Protein AF-A0A7J3FMW0-F1 (afdb_monomer)

Nearest PDB structures (foldseek):
  8oup-assembly1_A  TM=3.928E-01  e=2.316E+00  Spisula solidissima
  2lya-assembly1_A  TM=3.320E-01  e=6.253E+00  Human immunodeficiency virus type 1 (NEW YORK-5 ISOLATE)

Foldseek 3Di:
DPDDLPCLVPDPLLVLLCPPPDPVVSVVLSVLVSVLCVVVVDRLVRLQVLLVVLVVVVDPCRPNQVSLLVVLLCCCPVVVDALVRSVVSSVSSQSSCVSSVRHDPHDSVVSQVSSCVVVVHRRPDDPPPD

pLDDT: mean 87.52, std 14.54, range [36.03, 97.75]

Solvent-accessible surface area (backbone atoms only — not comparable to full-atom values): 7723 Å² total; per-residue (Å²): 129,81,81,66,89,74,66,63,69,78,38,68,61,44,50,62,48,46,61,94,54,54,70,70,57,40,55,52,50,49,54,46,50,51,52,49,28,68,71,69,75,40,54,72,64,54,55,49,52,49,44,52,52,38,61,74,65,63,44,95,71,50,57,68,52,57,49,52,33,51,48,52,31,42,37,43,70,76,68,62,38,54,62,78,73,42,47,60,48,53,51,51,54,46,46,43,35,38,65,67,75,49,69,64,96,71,52,70,74,57,32,51,53,50,27,22,63,77,66,77,44,85,69,88,66,77,85,74,81,125

Mean predicted aligned error: 5.68 Å

Radius of gyration: 14.95 Å; Cα contacts (8 Å, |Δi|>4): 117; chains: 1; bounding box: 43×37×32 Å

Sequence (130 aa):
MPETYENIESYGEIAKFLQGQSEDIRSRNLSIIAEYIKFTKLNPKELIEEAVLDKQRQSPEYLPEQRLYSFFAHLLAEKKMDVESAIPYFNTVRIFYSKNGCPLKVSLPRALRYAEYMLGVKVKGLLVRG

Structure (mmCIF, N/CA/C/O backbone):
data_AF-A0A7J3FMW0-F1
#
_entry.id   AF-A0A7J3FMW0-F1
#
loop_
_atom_site.group_PDB
_atom_site.id
_atom_site.type_symbol
_atom_site.label_atom_id
_atom_site.label_alt_id
_atom_site.label_comp_id
_atom_site.label_asym_id
_atom_site.label_entity_id
_atom_site.label_seq_id
_atom_site.pdbx_PDB_ins_code
_atom_site.Cartn_x
_atom_site.Cartn_y
_atom_site.Cartn_z
_atom_site.occupancy
_atom_site.B_iso_or_equiv
_atom_site.auth_seq_id
_atom_site.auth_comp_id
_atom_site.auth_asym_id
_atom_site.auth_atom_id
_atom_site.pdbx_PDB_model_num
ATOM 1 N N . MET A 1 1 ? -21.159 9.462 -14.611 1.00 37.69 1 MET A N 1
ATOM 2 C CA . MET A 1 1 ? -19.727 9.832 -14.548 1.00 37.69 1 MET A CA 1
ATOM 3 C C . MET A 1 1 ? -19.214 9.319 -13.216 1.00 37.69 1 MET A C 1
ATOM 5 O O . MET A 1 1 ? -19.934 9.539 -12.251 1.00 37.69 1 MET A O 1
ATOM 9 N N . PRO A 1 2 ? -18.119 8.541 -13.155 1.00 39.97 2 PRO A N 1
ATOM 10 C CA . PRO A 1 2 ? -17.709 7.922 -11.901 1.00 39.97 2 PRO A CA 1
ATOM 11 C C . PRO A 1 2 ? -17.277 9.031 -10.946 1.00 39.97 2 PRO A C 1
ATOM 13 O O . PRO A 1 2 ? -16.50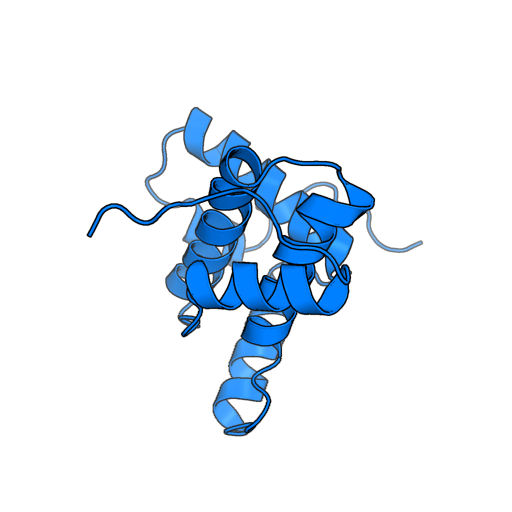4 9.905 -11.341 1.00 39.97 2 PRO A O 1
ATOM 16 N N . GLU A 1 3 ? -17.858 9.021 -9.750 1.00 44.34 3 GLU A N 1
ATOM 17 C CA . GLU A 1 3 ? -17.593 9.972 -8.676 1.00 44.34 3 GLU A CA 1
ATOM 18 C C . GLU A 1 3 ? -16.083 10.147 -8.533 1.00 44.34 3 GLU A C 1
ATOM 20 O O . GLU A 1 3 ? -15.323 9.185 -8.389 1.00 44.34 3 GLU A O 1
ATOM 25 N N . THR A 1 4 ? -15.640 11.383 -8.725 1.00 47.44 4 THR A N 1
ATOM 26 C CA . THR A 1 4 ? -14.237 11.751 -8.695 1.00 47.44 4 THR A CA 1
ATOM 27 C C . THR A 1 4 ? -13.653 11.359 -7.342 1.00 47.44 4 THR A C 1
ATOM 29 O O . THR A 1 4 ? -14.299 11.469 -6.306 1.00 47.44 4 THR A O 1
ATOM 32 N N . TYR A 1 5 ? -12.396 10.916 -7.346 1.00 56.53 5 TYR A N 1
ATOM 33 C CA . TYR A 1 5 ? -11.554 10.605 -6.180 1.00 56.53 5 TYR A CA 1
ATOM 34 C C . TYR A 1 5 ? -11.320 11.803 -5.228 1.00 56.53 5 TYR A C 1
ATOM 36 O O . TYR A 1 5 ? -10.361 11.831 -4.456 1.00 56.53 5 TYR A O 1
ATOM 44 N N . GLU A 1 6 ? -12.157 12.826 -5.331 1.00 59.50 6 GLU A N 1
ATOM 45 C CA . GLU A 1 6 ? -12.168 14.043 -4.556 1.00 59.50 6 GLU A CA 1
ATOM 46 C C . GLU A 1 6 ? -12.918 13.731 -3.261 1.00 59.50 6 GLU A C 1
ATOM 48 O O . GLU A 1 6 ? -14.107 13.440 -3.268 1.00 59.50 6 GLU A O 1
ATOM 53 N N . ASN A 1 7 ? -12.196 13.772 -2.142 1.00 75.81 7 ASN A N 1
ATOM 54 C CA . ASN A 1 7 ? -12.700 13.551 -0.784 1.00 75.81 7 ASN A CA 1
ATOM 55 C C . ASN A 1 7 ? -12.728 12.095 -0.269 1.00 75.81 7 ASN A C 1
ATOM 57 O O . ASN A 1 7 ? -13.693 11.640 0.352 1.00 75.81 7 ASN A O 1
ATOM 61 N N . ILE A 1 8 ? -11.599 11.388 -0.411 1.00 87.88 8 ILE A N 1
ATOM 62 C CA . ILE A 1 8 ? -11.360 10.111 0.292 1.00 87.88 8 ILE A CA 1
ATOM 63 C C . ILE A 1 8 ? -11.419 10.245 1.828 1.00 87.88 8 ILE A C 1
ATOM 65 O O . ILE A 1 8 ? -11.590 9.252 2.525 1.00 87.88 8 ILE A O 1
ATOM 69 N N . GLU A 1 9 ? -11.312 11.457 2.376 1.00 87.19 9 GLU A N 1
ATOM 70 C CA . GLU A 1 9 ? -11.386 11.718 3.820 1.00 87.19 9 GLU A CA 1
ATOM 71 C C . GLU A 1 9 ? -12.770 11.453 4.421 1.00 87.19 9 GLU A C 1
ATOM 73 O O . GLU A 1 9 ? -12.876 11.213 5.622 1.00 87.19 9 GLU A O 1
ATOM 78 N N . SER A 1 10 ? -13.816 11.442 3.591 1.00 89.56 10 SER A N 1
ATOM 79 C CA . SER A 1 10 ? -15.183 11.107 4.009 1.00 89.56 10 SER A CA 1
ATOM 80 C C . SER A 1 10 ? -15.364 9.637 4.417 1.00 89.56 10 SER A C 1
ATOM 82 O O . SER A 1 10 ? -16.330 9.303 5.105 1.00 89.56 10 SER A O 1
ATOM 84 N N . TYR A 1 11 ? -14.435 8.756 4.034 1.00 93.69 11 TYR A N 1
ATOM 85 C CA . TYR A 1 11 ? -14.508 7.330 4.335 1.00 93.69 11 TYR A CA 1
ATOM 86 C C . TYR A 1 11 ? -14.082 7.043 5.780 1.00 93.69 11 TYR A C 1
ATOM 88 O O . TYR A 1 11 ? -13.018 7.473 6.241 1.00 93.69 11 TYR A O 1
ATOM 96 N N . GLY A 1 12 ? -14.878 6.240 6.491 1.00 93.56 12 GLY A N 1
ATOM 97 C CA . GLY A 1 12 ? -14.602 5.861 7.881 1.00 93.56 12 GLY A CA 1
ATOM 98 C C . GLY A 1 12 ? -13.269 5.120 8.046 1.00 93.56 12 GLY A C 1
ATOM 99 O O . GLY A 1 12 ? -12.576 5.292 9.050 1.00 93.56 12 GLY A O 1
ATOM 100 N N . GLU A 1 13 ? -12.862 4.360 7.031 1.00 95.44 13 GLU A N 1
ATOM 101 C CA . GLU A 1 13 ? -11.592 3.634 6.966 1.00 95.44 13 GLU A CA 1
ATOM 102 C C . GLU A 1 13 ? -10.390 4.588 6.967 1.00 95.44 13 GLU A C 1
ATOM 104 O O . GLU A 1 13 ? -9.347 4.280 7.556 1.00 95.44 13 GLU A O 1
ATOM 109 N N . ILE A 1 14 ? -10.539 5.757 6.333 1.00 95.56 14 ILE A N 1
ATOM 110 C CA . ILE A 1 14 ? -9.526 6.816 6.292 1.00 95.56 14 ILE A CA 1
ATOM 111 C C . ILE A 1 14 ? -9.506 7.573 7.616 1.00 95.56 14 ILE A C 1
ATOM 113 O O . ILE A 1 14 ? -8.435 7.731 8.202 1.00 95.56 14 ILE A O 1
ATOM 117 N N . ALA A 1 15 ? -10.671 7.949 8.149 1.00 93.69 15 ALA A N 1
ATOM 118 C CA . ALA A 1 15 ? -10.764 8.589 9.461 1.00 93.69 15 ALA A CA 1
ATOM 119 C C . ALA A 1 15 ? -10.107 7.733 10.563 1.00 93.69 15 ALA A C 1
ATOM 121 O O . ALA A 1 15 ? -9.306 8.234 11.356 1.00 93.69 15 ALA A O 1
ATOM 122 N N . LYS A 1 16 ? -10.371 6.419 10.564 1.00 94.81 16 LYS A N 1
ATOM 123 C CA . LYS A 1 16 ? -9.755 5.454 11.487 1.00 94.81 16 LYS A CA 1
ATOM 124 C C . LYS A 1 16 ? -8.245 5.340 11.289 1.00 94.81 16 LYS A C 1
ATOM 126 O O . LYS A 1 16 ? -7.488 5.285 12.257 1.00 94.81 16 LYS A O 1
ATOM 131 N N . PHE A 1 17 ? -7.795 5.283 10.039 1.00 96.19 17 PHE A N 1
ATOM 132 C CA . PHE A 1 17 ? -6.378 5.174 9.707 1.00 96.19 17 PHE A CA 1
ATOM 133 C C . PHE A 1 17 ? -5.572 6.402 10.163 1.00 96.19 17 PHE A C 1
ATOM 135 O O . PHE A 1 17 ? -4.476 6.245 10.706 1.00 96.19 17 PHE A O 1
ATOM 142 N N . LEU A 1 18 ? -6.128 7.603 9.996 1.00 94.56 18 LEU A N 1
ATOM 143 C CA . LEU A 1 18 ? -5.479 8.879 10.311 1.00 94.56 18 LEU A CA 1
ATOM 144 C C . LEU A 1 18 ? -5.579 9.293 11.786 1.00 94.56 18 LEU A C 1
ATOM 146 O O . LEU A 1 18 ? -4.980 10.294 12.188 1.00 94.56 18 LEU A O 1
ATOM 150 N N . GLN A 1 19 ? -6.325 8.548 12.602 1.00 94.12 19 GLN A N 1
ATOM 151 C CA . GLN A 1 19 ? -6.558 8.885 14.002 1.00 94.12 19 GLN A CA 1
ATOM 152 C C . GLN A 1 19 ? -5.238 9.036 14.781 1.00 94.12 19 GLN A C 1
ATOM 154 O O . GLN A 1 19 ? -4.396 8.136 14.794 1.00 94.12 19 GLN A O 1
ATOM 159 N N . GLY A 1 20 ? -5.079 10.180 15.457 1.00 91.44 20 GLY A N 1
ATOM 160 C CA . GLY A 1 20 ? -3.915 10.484 16.299 1.00 91.44 20 GLY A CA 1
ATOM 161 C C . GLY A 1 20 ? -2.641 10.877 15.542 1.00 91.44 20 GLY A C 1
ATOM 162 O O . GLY A 1 20 ? -1.589 10.990 16.164 1.00 91.44 20 GLY A O 1
ATOM 163 N N . GLN A 1 21 ? -2.706 11.071 14.222 1.00 92.88 21 GLN A N 1
ATOM 164 C CA . GLN A 1 21 ? -1.575 11.543 13.417 1.00 92.88 21 GLN A CA 1
ATOM 165 C C . GLN A 1 21 ? -1.544 13.078 13.346 1.00 92.88 21 GLN A C 1
ATOM 167 O O . GLN A 1 21 ? -2.598 13.718 13.336 1.00 92.88 21 GLN A O 1
ATOM 172 N N . SER A 1 22 ? -0.345 13.665 13.255 1.00 94.75 22 SER A N 1
ATOM 173 C CA . SER A 1 22 ? -0.183 15.104 13.001 1.00 94.75 22 SER A CA 1
ATOM 174 C C . SER A 1 22 ? -0.643 15.480 11.591 1.00 94.75 22 SER A C 1
ATOM 176 O O . SER A 1 22 ? -0.698 14.631 10.702 1.00 94.75 22 SER A O 1
ATOM 178 N N . GLU A 1 23 ? -0.943 16.758 11.371 1.00 92.12 23 GLU A N 1
ATOM 179 C CA . GLU A 1 23 ? -1.433 17.270 10.085 1.00 92.12 23 GLU A CA 1
ATOM 180 C C . GLU A 1 23 ? -0.485 16.955 8.914 1.00 92.12 23 GLU A C 1
ATOM 182 O O . GLU A 1 23 ? -0.923 16.415 7.898 1.00 92.12 23 GLU A O 1
ATOM 187 N N . ASP A 1 24 ? 0.824 17.149 9.100 1.00 92.94 24 ASP A N 1
ATOM 188 C CA . ASP A 1 24 ? 1.840 16.814 8.092 1.00 92.94 24 ASP A CA 1
ATOM 189 C C . ASP A 1 24 ? 1.820 15.328 7.708 1.00 92.94 24 ASP A C 1
ATOM 191 O O . ASP A 1 24 ? 1.915 14.958 6.532 1.00 92.94 24 ASP A O 1
ATOM 195 N N . ILE A 1 25 ? 1.691 14.450 8.708 1.00 93.06 25 ILE A N 1
ATOM 196 C CA . ILE A 1 25 ? 1.634 13.002 8.495 1.00 93.06 25 ILE A C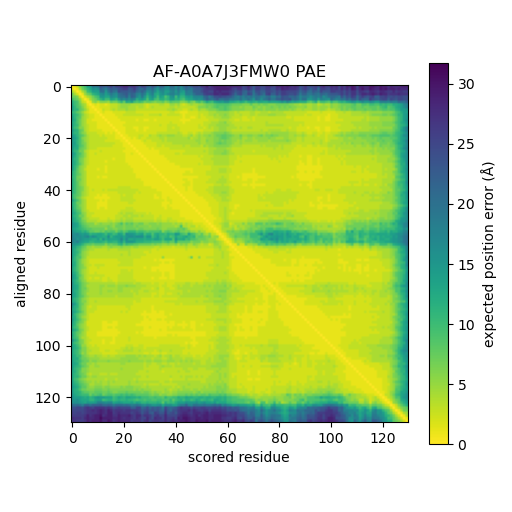A 1
ATOM 197 C C . ILE A 1 25 ? 0.329 12.637 7.787 1.00 93.06 25 ILE A C 1
ATOM 199 O O . ILE A 1 25 ? 0.353 11.818 6.867 1.00 93.06 25 ILE A O 1
ATOM 203 N N . ARG A 1 26 ? -0.791 13.260 8.172 1.00 93.69 26 ARG A N 1
ATOM 204 C CA . ARG A 1 26 ? -2.098 13.043 7.543 1.00 93.69 26 ARG A CA 1
ATOM 205 C C . ARG A 1 26 ? -2.070 13.406 6.068 1.00 93.69 26 ARG A C 1
ATOM 207 O O . ARG A 1 26 ? -2.434 12.569 5.251 1.00 93.69 26 ARG A O 1
ATOM 214 N N . SER A 1 27 ? -1.587 14.601 5.733 1.00 92.06 27 SER A N 1
ATOM 215 C CA . SER A 1 27 ? -1.492 15.079 4.350 1.00 92.06 27 SER A CA 1
ATOM 216 C C . SER A 1 27 ? -0.655 14.132 3.482 1.00 92.06 27 SER A C 1
ATOM 218 O O . SER A 1 27 ? -1.101 13.669 2.427 1.00 92.06 27 SER A O 1
ATOM 220 N N . ARG A 1 28 ? 0.523 13.722 3.976 1.00 94.31 28 ARG A N 1
ATOM 221 C CA . ARG A 1 28 ? 1.374 12.739 3.290 1.00 94.31 28 ARG A CA 1
ATOM 222 C C . ARG A 1 28 ? 0.668 11.397 3.095 1.00 94.31 28 ARG A C 1
ATOM 224 O O . ARG A 1 28 ? 0.692 10.840 1.998 1.00 94.31 28 ARG A O 1
ATOM 231 N N . ASN A 1 29 ? 0.055 10.868 4.150 1.00 94.81 29 ASN A N 1
ATOM 232 C CA . ASN A 1 29 ? -0.613 9.573 4.108 1.00 94.81 29 ASN A CA 1
ATOM 233 C C . ASN A 1 29 ? -1.836 9.586 3.186 1.00 94.81 29 ASN A C 1
ATOM 235 O O . ASN A 1 29 ? -2.044 8.623 2.453 1.00 94.81 29 ASN A O 1
ATOM 239 N N . LEU A 1 30 ? -2.602 10.677 3.165 1.00 94.31 30 LEU A N 1
ATOM 240 C CA . LEU A 1 30 ? -3.721 10.863 2.245 1.00 94.31 30 LEU A CA 1
ATOM 241 C C . LEU A 1 30 ? -3.269 10.851 0.790 1.00 94.31 30 LEU A C 1
ATOM 243 O O . LEU A 1 30 ? -3.857 10.132 -0.011 1.00 94.31 30 LEU A O 1
ATOM 247 N N . SER A 1 31 ? -2.196 11.573 0.463 1.00 94.25 31 SER A N 1
ATOM 248 C CA . SER A 1 31 ? -1.630 11.575 -0.890 1.00 94.25 31 SER A CA 1
ATOM 249 C C . SER A 1 31 ? -1.237 10.164 -1.349 1.00 94.25 31 SER A C 1
ATOM 251 O O . SER A 1 31 ? -1.608 9.729 -2.440 1.00 94.25 31 SER A O 1
ATOM 253 N N . ILE A 1 32 ? -0.577 9.394 -0.476 1.00 96.00 32 ILE A N 1
ATOM 254 C CA . ILE A 1 32 ? -0.193 8.006 -0.768 1.00 96.00 32 ILE A CA 1
ATOM 255 C C . ILE A 1 32 ? -1.422 7.112 -0.980 1.00 96.00 32 ILE A C 1
ATOM 257 O O . ILE A 1 32 ? -1.453 6.326 -1.928 1.00 96.00 32 ILE A O 1
ATOM 261 N N . ILE A 1 33 ? -2.430 7.204 -0.108 1.00 96.25 33 ILE A N 1
ATOM 262 C CA . ILE A 1 33 ? -3.637 6.377 -0.227 1.00 96.25 33 ILE A CA 1
ATOM 263 C C . ILE A 1 33 ? -4.446 6.763 -1.466 1.00 96.25 33 ILE A C 1
ATOM 265 O O . ILE A 1 33 ? -4.934 5.877 -2.162 1.00 96.25 33 ILE A O 1
ATOM 269 N N . ALA A 1 34 ? -4.524 8.050 -1.802 1.00 94.25 34 ALA A N 1
ATOM 270 C CA . ALA A 1 34 ? -5.135 8.506 -3.044 1.00 94.25 34 ALA A CA 1
ATOM 271 C C . ALA A 1 34 ? -4.430 7.904 -4.268 1.00 94.25 34 ALA A C 1
ATOM 273 O O . ALA A 1 34 ? -5.092 7.459 -5.204 1.00 94.25 34 ALA A O 1
ATOM 274 N N . GLU A 1 35 ? -3.097 7.836 -4.261 1.00 95.12 35 GLU A N 1
ATOM 275 C CA . GLU A 1 35 ? -2.342 7.206 -5.344 1.00 95.12 35 GLU A CA 1
ATOM 276 C C . GLU A 1 35 ? -2.597 5.697 -5.427 1.00 95.12 35 GLU A C 1
ATOM 278 O O . GLU A 1 35 ? -2.784 5.154 -6.516 1.00 95.12 35 GLU A O 1
ATOM 283 N N . TYR A 1 36 ? -2.687 5.022 -4.280 1.00 96.69 36 TYR A N 1
ATOM 284 C CA . TYR A 1 36 ? -3.041 3.607 -4.240 1.00 96.69 36 TYR A CA 1
ATOM 285 C C . TYR A 1 36 ? -4.449 3.363 -4.795 1.00 96.69 36 TYR A C 1
ATOM 287 O O . TYR A 1 36 ? -4.619 2.509 -5.654 1.00 96.69 36 TYR A O 1
ATOM 295 N N . ILE A 1 37 ? -5.438 4.165 -4.402 1.00 94.62 37 ILE A N 1
ATOM 296 C CA . ILE A 1 37 ? -6.813 4.101 -4.920 1.00 94.62 37 ILE A CA 1
ATOM 297 C C . ILE A 1 37 ? -6.852 4.332 -6.437 1.00 94.62 37 ILE A C 1
ATOM 299 O O . ILE A 1 37 ? -7.542 3.620 -7.165 1.00 94.62 37 ILE A O 1
ATOM 303 N N . LYS A 1 38 ? -6.073 5.293 -6.952 1.00 93.25 38 LYS A N 1
ATOM 304 C CA . LYS A 1 38 ? -5.953 5.513 -8.402 1.00 93.25 38 LYS A CA 1
ATOM 305 C C . LYS A 1 38 ? -5.376 4.297 -9.119 1.00 93.25 38 LYS A C 1
ATOM 307 O O . LYS A 1 38 ? -5.778 4.043 -10.257 1.00 93.25 38 LYS A O 1
ATOM 312 N N . PHE A 1 39 ? -4.444 3.584 -8.490 1.00 95.56 39 PHE A N 1
ATOM 313 C CA . PHE A 1 39 ? -3.868 2.352 -9.019 1.00 95.56 39 PHE A CA 1
ATOM 314 C C . PHE A 1 39 ? -4.871 1.191 -8.980 1.00 95.56 39 PHE A C 1
ATOM 316 O O . PHE A 1 39 ? -5.040 0.503 -9.982 1.00 95.56 39 PHE A O 1
ATOM 323 N N . THR A 1 40 ? -5.567 0.993 -7.858 1.00 94.50 40 THR A N 1
ATOM 324 C CA . THR A 1 40 ? -6.490 -0.136 -7.663 1.00 94.50 40 THR A CA 1
ATOM 325 C C . THR A 1 40 ? -7.839 0.048 -8.349 1.00 94.50 40 THR A C 1
ATOM 327 O O . THR A 1 40 ? -8.496 -0.944 -8.641 1.00 94.50 40 THR A O 1
ATOM 330 N N . LYS A 1 41 ? -8.256 1.300 -8.587 1.00 94.06 41 LYS A N 1
ATOM 331 C CA . LYS A 1 41 ? -9.626 1.680 -8.974 1.00 94.06 41 LYS A CA 1
ATOM 332 C C . LYS A 1 41 ? -10.689 1.281 -7.943 1.00 94.06 41 LYS A C 1
ATOM 334 O O . LYS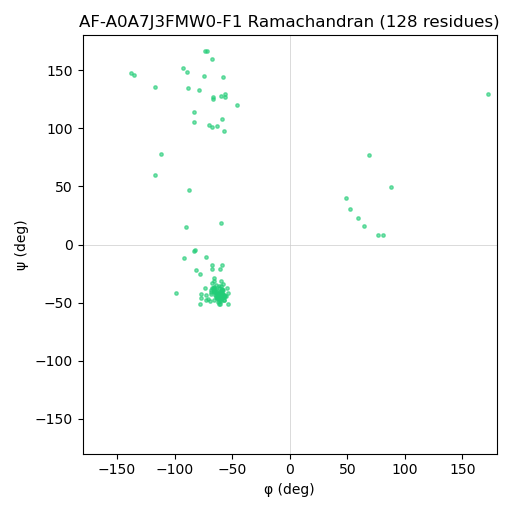 A 1 41 ? -11.856 1.173 -8.295 1.00 94.06 41 LYS A O 1
ATOM 339 N N . LEU A 1 42 ? -10.279 1.093 -6.688 1.00 93.25 42 LEU A N 1
ATOM 340 C CA . LEU A 1 42 ? -11.145 0.741 -5.563 1.00 93.25 42 LEU A CA 1
ATOM 341 C C . LEU A 1 42 ? -11.111 1.852 -4.523 1.00 93.25 42 LEU A C 1
ATOM 343 O O . LEU A 1 42 ? -10.030 2.329 -4.169 1.00 93.25 42 LEU A O 1
ATOM 347 N N . ASN A 1 43 ? -12.272 2.235 -4.004 1.00 94.00 43 ASN A N 1
ATOM 348 C CA . ASN A 1 43 ? -12.370 3.189 -2.905 1.00 94.00 43 ASN A CA 1
ATOM 349 C C . ASN A 1 43 ? -11.892 2.564 -1.565 1.00 94.00 43 ASN A C 1
ATOM 351 O O . ASN A 1 43 ? -11.714 1.345 -1.474 1.00 94.00 43 ASN A O 1
ATOM 355 N N . PRO A 1 44 ? -11.657 3.363 -0.501 1.00 94.94 44 PRO A N 1
ATOM 356 C CA . PRO A 1 44 ? -11.156 2.851 0.779 1.00 94.94 44 PRO A CA 1
ATOM 357 C C . PRO A 1 44 ? -11.992 1.721 1.382 1.00 94.94 44 PRO A C 1
ATOM 359 O O . PRO A 1 44 ? -11.427 0.787 1.947 1.00 94.94 44 PRO A O 1
ATOM 362 N N . LYS A 1 45 ? -13.319 1.795 1.251 1.00 94.81 45 LYS A N 1
ATOM 363 C CA . LYS A 1 45 ? -14.237 0.782 1.767 1.00 94.81 45 LYS A CA 1
ATOM 364 C C . LYS A 1 45 ? -14.110 -0.520 0.978 1.00 94.81 45 LYS A C 1
ATOM 366 O O . LYS A 1 45 ? -13.904 -1.566 1.582 1.00 94.81 45 LYS A O 1
ATOM 371 N N . GLU A 1 46 ? -14.132 -0.449 -0.351 1.00 94.94 46 GLU A N 1
ATOM 372 C CA . GLU A 1 46 ? -13.979 -1.609 -1.241 1.00 94.94 46 GLU A CA 1
ATOM 373 C C . GLU A 1 46 ? -12.647 -2.338 -1.014 1.00 94.94 46 GLU A C 1
ATOM 375 O O . GLU A 1 46 ? -12.612 -3.567 -0.984 1.00 94.94 46 GLU A O 1
ATOM 380 N N . LEU A 1 47 ? -11.556 -1.594 -0.778 1.00 95.50 47 LEU A N 1
ATOM 381 C CA . LEU A 1 47 ? -10.253 -2.177 -0.434 1.00 95.50 47 LEU A CA 1
ATOM 382 C C . LEU A 1 47 ? -10.328 -3.051 0.826 1.00 95.50 47 LEU A C 1
ATOM 384 O O . LEU A 1 47 ? -9.724 -4.125 0.878 1.00 95.50 47 LEU A O 1
ATOM 388 N N . ILE A 1 48 ? -11.047 -2.592 1.853 1.00 95.81 48 ILE A N 1
ATOM 389 C CA . ILE A 1 48 ? -11.197 -3.333 3.108 1.00 95.81 48 ILE A CA 1
ATOM 390 C C . ILE A 1 48 ? -12.199 -4.478 2.959 1.00 95.81 48 ILE A C 1
ATOM 392 O O . ILE A 1 48 ? -11.916 -5.576 3.434 1.00 95.81 48 ILE A O 1
ATOM 396 N N . GLU A 1 49 ? -13.328 -4.264 2.286 1.00 94.12 49 GLU A N 1
ATOM 397 C CA . GLU A 1 49 ? -14.321 -5.312 2.025 1.00 94.12 49 GLU A CA 1
ATOM 398 C C . GLU A 1 49 ? -13.704 -6.493 1.275 1.00 94.12 49 GLU A C 1
ATOM 400 O O . GLU A 1 49 ? -13.877 -7.640 1.688 1.00 94.12 49 GLU A O 1
ATOM 405 N N . GLU A 1 50 ? -12.904 -6.228 0.242 1.00 92.88 50 GLU A N 1
ATOM 406 C CA . GLU A 1 50 ? -12.175 -7.274 -0.468 1.00 92.88 50 GLU A CA 1
ATOM 407 C C . GLU A 1 50 ? -11.219 -8.024 0.462 1.00 92.88 50 GLU A C 1
ATOM 409 O O . GLU A 1 50 ? -11.234 -9.252 0.496 1.00 92.88 50 GLU A O 1
ATOM 414 N N . ALA A 1 51 ? -10.428 -7.306 1.264 1.00 92.56 51 ALA A N 1
ATOM 415 C CA . ALA A 1 51 ? -9.497 -7.936 2.194 1.00 92.56 51 ALA A CA 1
ATOM 416 C C . ALA A 1 51 ? -10.207 -8.816 3.236 1.00 92.56 51 ALA A C 1
ATOM 418 O O . ALA A 1 51 ? -9.714 -9.892 3.583 1.00 92.56 51 ALA A O 1
ATOM 419 N N . VAL A 1 52 ? -11.382 -8.399 3.712 1.00 91.50 52 VAL A N 1
ATOM 420 C CA . VAL A 1 52 ? -12.215 -9.204 4.614 1.00 91.50 52 VAL A CA 1
ATOM 421 C C . VAL A 1 52 ? -12.725 -10.462 3.908 1.00 91.50 52 VAL A C 1
ATOM 423 O O . VAL A 1 52 ? -12.595 -11.555 4.464 1.00 91.50 52 VAL A O 1
ATOM 426 N N . LEU A 1 53 ? -13.267 -10.330 2.695 1.00 89.12 53 LEU A N 1
ATOM 427 C CA . LEU A 1 53 ? -13.810 -11.452 1.924 1.00 89.12 53 LEU A CA 1
ATOM 428 C C . LEU A 1 53 ? -12.736 -12.489 1.589 1.00 89.12 53 LEU A C 1
ATOM 430 O O . LEU A 1 53 ? -12.936 -13.687 1.789 1.00 89.12 53 LEU A O 1
ATOM 434 N N . ASP A 1 54 ? -11.574 -12.042 1.133 1.00 84.38 54 ASP A N 1
ATOM 435 C CA . ASP A 1 54 ? -10.467 -12.924 0.775 1.00 84.38 54 ASP A CA 1
ATOM 436 C C . ASP A 1 54 ? -9.889 -13.653 1.993 1.00 84.38 54 ASP A C 1
ATOM 438 O O . ASP A 1 54 ? -9.569 -14.846 1.930 1.00 84.38 54 ASP A O 1
ATOM 442 N N . LYS A 1 55 ? -9.822 -12.965 3.140 1.00 83.06 55 LYS A N 1
ATOM 443 C CA . LYS A 1 55 ? -9.409 -13.570 4.409 1.00 83.06 55 LYS A CA 1
ATOM 444 C C . LYS A 1 55 ? -10.394 -14.649 4.860 1.00 83.06 55 LYS A C 1
ATOM 446 O O . LYS A 1 55 ? -9.963 -15.692 5.345 1.00 83.06 55 LYS A O 1
ATOM 451 N N . GLN A 1 56 ? -11.698 -14.422 4.693 1.00 83.94 56 GLN A N 1
ATOM 452 C CA . GLN A 1 56 ? -12.731 -15.417 5.005 1.00 83.94 56 GLN A CA 1
ATOM 453 C C . GLN A 1 56 ? -12.645 -16.643 4.092 1.00 83.94 56 GLN A C 1
ATOM 455 O O . GLN A 1 56 ? -12.826 -17.766 4.556 1.00 83.94 56 GLN A O 1
ATOM 460 N N . ARG A 1 57 ? -12.319 -16.437 2.812 1.00 82.75 57 ARG A N 1
ATOM 461 C CA . ARG A 1 57 ? -12.155 -17.510 1.821 1.00 82.75 57 ARG A CA 1
ATOM 462 C C . ARG A 1 57 ? -10.886 -18.342 2.016 1.00 82.75 57 ARG A C 1
ATOM 464 O O . ARG A 1 57 ? -10.761 -19.372 1.365 1.00 82.75 57 ARG A O 1
ATOM 471 N N . GLN A 1 58 ? -9.961 -17.912 2.883 1.00 74.31 58 GLN A N 1
ATOM 472 C CA . GLN A 1 58 ? -8.635 -18.522 3.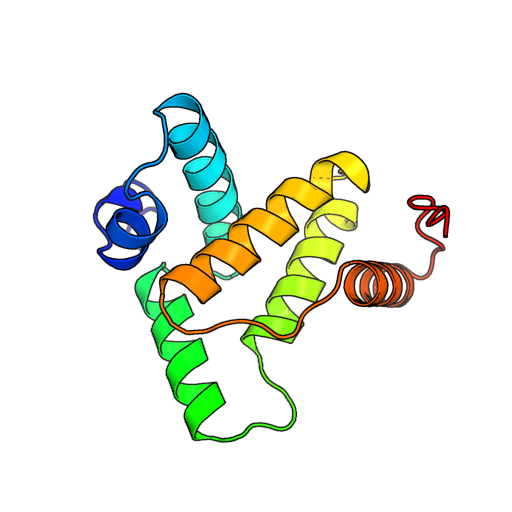055 1.00 74.31 58 GLN A CA 1
ATOM 473 C C . GLN A 1 58 ? -7.924 -18.727 1.710 1.00 74.31 58 GLN A C 1
ATOM 475 O O . GLN A 1 58 ? -7.303 -19.764 1.475 1.00 74.31 58 GLN A O 1
ATOM 480 N N . SER A 1 59 ? -8.054 -17.742 0.813 1.00 74.25 59 SER A N 1
ATOM 481 C CA . SER A 1 59 ? -7.492 -17.848 -0.530 1.00 74.25 59 SER A CA 1
ATOM 482 C C . SER A 1 59 ? -5.984 -18.124 -0.441 1.00 74.25 59 SER A C 1
ATOM 484 O O . SER A 1 59 ? -5.278 -17.381 0.253 1.00 74.25 59 SER A O 1
ATOM 486 N N . PRO A 1 60 ? -5.457 -19.149 -1.142 1.00 71.38 60 PRO A N 1
ATOM 487 C CA . PRO A 1 60 ? -4.011 -19.335 -1.267 1.00 71.38 60 PRO A CA 1
ATOM 488 C C . PRO A 1 60 ? -3.353 -18.129 -1.961 1.00 71.38 60 PRO A C 1
ATOM 490 O O . PRO A 1 60 ? -2.164 -17.868 -1.777 1.00 71.38 60 PRO A O 1
ATOM 493 N N . GLU A 1 61 ? -4.148 -17.360 -2.706 1.00 73.69 61 GLU A N 1
ATOM 494 C CA . GLU A 1 61 ? -3.782 -16.130 -3.390 1.00 73.69 61 GLU A CA 1
ATOM 495 C C . GLU A 1 61 ? -4.499 -14.949 -2.735 1.00 73.69 61 GLU A C 1
ATOM 497 O O . GLU A 1 61 ? -5.518 -14.468 -3.221 1.00 73.69 61 GLU A O 1
ATOM 502 N N . TYR A 1 62 ? -3.994 -14.510 -1.583 1.00 82.56 62 TYR A N 1
ATOM 503 C CA . TYR A 1 62 ? -4.556 -13.363 -0.876 1.00 82.56 62 TYR A CA 1
ATOM 504 C C . TYR A 1 62 ? -4.308 -12.073 -1.686 1.00 82.56 62 TYR A C 1
ATOM 506 O O . TYR A 1 62 ? -3.194 -11.531 -1.695 1.00 82.56 62 TYR A O 1
ATOM 514 N N . LEU A 1 63 ? -5.338 -11.595 -2.396 1.00 89.06 63 LEU A N 1
ATOM 515 C CA . LEU A 1 63 ? -5.241 -10.529 -3.400 1.00 89.06 63 LEU A CA 1
ATOM 516 C C . LEU A 1 63 ? -4.691 -9.205 -2.853 1.00 89.06 63 LEU A C 1
ATOM 518 O O . LEU A 1 63 ? -3.861 -8.593 -3.535 1.00 89.06 63 LEU A O 1
ATOM 522 N N . PRO A 1 64 ? -5.043 -8.753 -1.629 1.00 93.06 64 PRO A N 1
ATOM 523 C CA . PRO A 1 64 ? -4.504 -7.505 -1.091 1.00 93.06 64 PRO A CA 1
ATOM 524 C C . PRO A 1 64 ? -2.971 -7.487 -1.006 1.00 93.06 64 PRO A C 1
ATOM 526 O O . PRO A 1 64 ? -2.344 -6.448 -1.228 1.00 93.06 64 PRO A O 1
ATOM 529 N N . GLU A 1 65 ? -2.341 -8.634 -0.730 1.00 93.50 65 GLU A N 1
ATOM 530 C CA . GLU A 1 65 ? -0.879 -8.739 -0.670 1.00 93.50 65 GLU A CA 1
ATOM 531 C C . GLU A 1 65 ? -0.248 -8.674 -2.057 1.00 93.50 65 GLU A C 1
ATOM 533 O O . GLU A 1 65 ? 0.692 -7.905 -2.271 1.00 93.50 65 GLU A O 1
ATOM 538 N N . GLN A 1 66 ? -0.785 -9.443 -3.008 1.00 92.12 66 GLN A N 1
ATOM 539 C CA . GLN A 1 66 ? -0.328 -9.417 -4.399 1.00 92.12 66 GLN A CA 1
ATOM 540 C C . GLN A 1 66 ? -0.455 -8.014 -4.997 1.00 92.12 66 GLN A C 1
ATOM 542 O O . GLN A 1 66 ? 0.444 -7.530 -5.692 1.00 92.12 66 GLN A O 1
ATOM 547 N N . ARG A 1 67 ? -1.546 -7.319 -4.667 1.00 94.44 67 ARG A N 1
ATOM 548 C CA . ARG A 1 67 ? -1.785 -5.952 -5.110 1.00 94.44 67 ARG A CA 1
ATOM 549 C C . ARG A 1 67 ? -0.788 -4.970 -4.524 1.00 94.44 67 ARG A C 1
ATOM 551 O O . ARG A 1 67 ? -0.336 -4.085 -5.239 1.00 94.44 67 ARG A O 1
ATOM 558 N N . LEU A 1 68 ? -0.425 -5.108 -3.251 1.00 96.31 68 LEU A N 1
ATOM 559 C CA . LEU A 1 68 ? 0.582 -4.243 -2.643 1.00 96.31 68 LEU A CA 1
ATOM 560 C C . LEU A 1 68 ? 1.975 -4.461 -3.26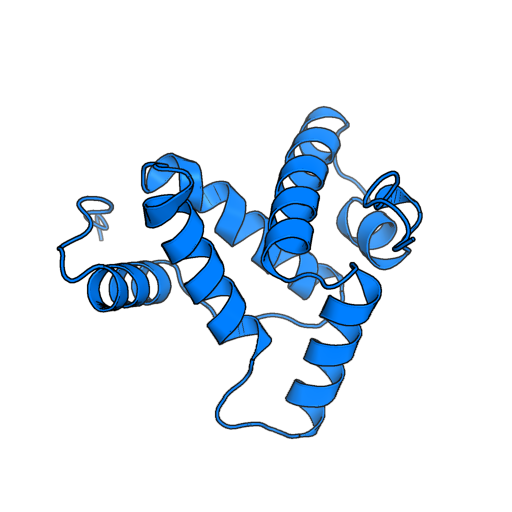2 1.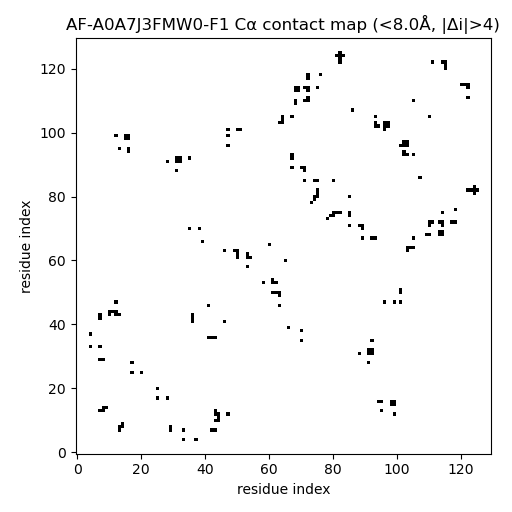00 96.31 68 LEU A C 1
ATOM 562 O O . LEU A 1 68 ? 2.698 -3.491 -3.488 1.00 96.31 68 LEU A O 1
ATOM 566 N N . TYR A 1 69 ? 2.335 -5.698 -3.622 1.00 95.44 69 TYR A N 1
ATOM 567 C CA . TYR A 1 69 ? 3.558 -5.953 -4.395 1.00 95.44 69 TYR A CA 1
ATOM 568 C C . TYR A 1 69 ? 3.501 -5.351 -5.800 1.00 95.44 69 TYR A C 1
ATOM 570 O O . TYR A 1 69 ? 4.456 -4.710 -6.238 1.00 95.44 69 TYR A O 1
ATOM 578 N N . SER A 1 70 ? 2.365 -5.499 -6.480 1.00 95.50 70 SER A N 1
ATOM 579 C CA . SER A 1 70 ? 2.149 -4.927 -7.812 1.00 95.50 70 SER A CA 1
ATOM 580 C C . SER A 1 70 ? 2.171 -3.402 -7.794 1.00 95.50 70 SER A C 1
ATOM 582 O O . SER A 1 70 ? 2.755 -2.788 -8.681 1.00 95.50 70 SER A O 1
ATOM 584 N N . PHE A 1 71 ? 1.618 -2.786 -6.750 1.00 97.19 71 PHE A N 1
ATOM 585 C CA . PHE A 1 71 ? 1.693 -1.346 -6.550 1.00 97.19 71 PHE A CA 1
ATOM 586 C C . PHE A 1 71 ? 3.136 -0.885 -6.363 1.00 97.19 71 PHE A C 1
ATOM 588 O O . PHE A 1 71 ? 3.561 0.060 -7.016 1.00 97.19 71 PHE A O 1
ATOM 595 N N . PHE A 1 72 ? 3.922 -1.582 -5.538 1.00 96.25 72 PHE A N 1
ATOM 596 C CA . PHE A 1 72 ? 5.337 -1.256 -5.370 1.00 96.25 72 PHE A CA 1
ATOM 597 C C . PHE A 1 72 ? 6.105 -1.337 -6.697 1.00 96.25 72 PHE A C 1
ATOM 599 O O . PHE A 1 72 ? 6.836 -0.411 -7.034 1.00 96.25 72 PHE A O 1
ATOM 606 N N . ALA A 1 73 ? 5.882 -2.388 -7.493 1.00 95.12 73 ALA A N 1
ATOM 607 C CA . ALA A 1 73 ? 6.470 -2.501 -8.826 1.00 95.12 73 ALA A CA 1
ATOM 608 C C . ALA A 1 73 ? 6.022 -1.359 -9.760 1.00 95.12 73 ALA A C 1
ATOM 610 O O . ALA A 1 73 ? 6.855 -0.784 -10.455 1.00 95.12 73 ALA A O 1
ATOM 611 N N . HIS A 1 74 ? 4.741 -0.975 -9.731 1.00 95.38 74 HIS A N 1
ATOM 612 C CA . HIS A 1 74 ? 4.203 0.151 -10.502 1.00 95.38 74 HIS A CA 1
ATOM 613 C C . HIS A 1 74 ? 4.869 1.489 -10.142 1.00 95.38 74 HIS A C 1
ATOM 615 O O . HIS A 1 74 ? 5.180 2.276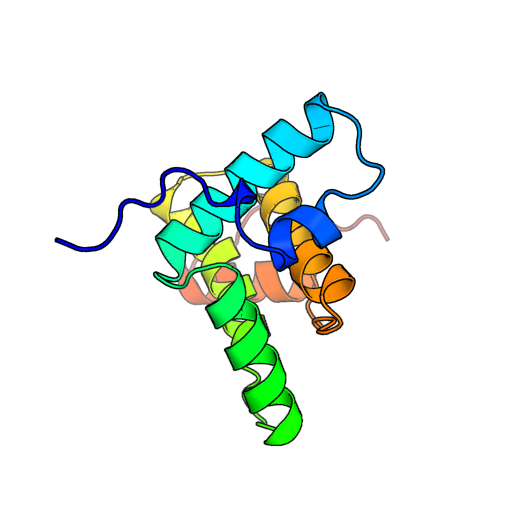 -11.036 1.00 95.38 74 HIS A O 1
ATOM 621 N N . LEU A 1 75 ? 5.143 1.743 -8.857 1.00 95.69 75 LEU A N 1
ATOM 622 C CA . LEU A 1 75 ? 5.853 2.955 -8.429 1.00 95.69 75 LEU A CA 1
ATOM 623 C C . LEU A 1 75 ? 7.258 3.037 -9.048 1.00 95.69 75 LEU A C 1
ATOM 625 O O . LEU A 1 75 ? 7.676 4.098 -9.511 1.00 95.69 75 LEU A O 1
ATOM 629 N N . LEU A 1 76 ? 7.973 1.915 -9.119 1.00 93.69 76 LEU A N 1
ATOM 630 C CA . LEU A 1 76 ? 9.301 1.876 -9.735 1.00 93.69 76 LEU A CA 1
ATOM 631 C C . LEU A 1 76 ? 9.223 1.988 -11.267 1.00 93.69 76 LEU A C 1
ATOM 633 O O . LEU A 1 76 ? 9.991 2.723 -11.887 1.00 93.69 76 LEU A O 1
ATOM 637 N N . ALA A 1 77 ? 8.283 1.272 -11.888 1.00 91.75 77 ALA A N 1
ATOM 638 C CA . ALA A 1 77 ? 8.196 1.140 -13.340 1.00 91.75 77 ALA A CA 1
ATOM 639 C C . ALA A 1 77 ? 7.585 2.365 -14.021 1.00 91.75 77 ALA A C 1
ATOM 641 O O . ALA A 1 77 ? 8.161 2.903 -14.965 1.00 91.75 77 ALA A O 1
ATOM 642 N N . GLU A 1 78 ? 6.424 2.801 -13.539 1.00 91.56 78 GLU A N 1
ATOM 643 C CA . GLU A 1 78 ? 5.585 3.807 -14.193 1.00 91.56 78 GLU A CA 1
ATOM 644 C C . GLU A 1 78 ? 5.796 5.183 -13.572 1.00 91.56 78 GLU A C 1
ATOM 646 O O . GLU A 1 78 ? 5.940 6.173 -14.285 1.00 91.56 78 GLU A O 1
ATOM 651 N N . LYS A 1 79 ? 5.894 5.256 -12.237 1.00 92.06 79 LYS A N 1
ATOM 652 C CA . LYS A 1 79 ? 6.183 6.521 -11.537 1.00 92.06 79 LYS A CA 1
ATOM 653 C C . LYS A 1 79 ? 7.668 6.869 -11.499 1.00 92.06 79 LYS A C 1
ATOM 655 O O . LYS A 1 79 ? 8.007 7.955 -11.038 1.00 92.06 79 LYS A O 1
ATOM 660 N N . LYS A 1 80 ? 8.536 5.975 -11.994 1.00 91.81 80 LYS A N 1
ATOM 661 C CA . LYS A 1 80 ? 10.000 6.142 -12.041 1.00 91.81 80 LYS A CA 1
ATOM 662 C C . LYS A 1 80 ? 10.603 6.506 -10.681 1.00 91.81 80 LYS A C 1
ATOM 664 O O . LYS A 1 80 ? 11.610 7.206 -10.616 1.00 91.81 80 LYS A O 1
ATOM 669 N N . MET A 1 81 ? 9.976 6.047 -9.600 1.00 93.00 81 MET A N 1
ATOM 670 C CA . MET A 1 81 ? 10.482 6.269 -8.254 1.00 93.00 81 MET A CA 1
ATOM 671 C C . MET A 1 81 ? 11.682 5.364 -7.997 1.00 93.00 81 MET A C 1
ATOM 673 O O . MET A 1 81 ? 11.716 4.218 -8.446 1.00 93.00 81 MET A O 1
ATOM 677 N N . ASP A 1 82 ? 12.653 5.860 -7.240 1.00 92.25 82 ASP A N 1
ATOM 678 C CA . ASP A 1 82 ? 13.661 4.995 -6.647 1.00 92.25 82 ASP A CA 1
ATOM 679 C C . ASP A 1 82 ? 13.067 4.187 -5.475 1.00 92.25 82 ASP A C 1
ATOM 681 O O . ASP A 1 82 ? 11.970 4.457 -4.969 1.00 92.25 82 ASP A O 1
ATOM 685 N N . VAL A 1 83 ? 13.807 3.167 -5.043 1.00 91.31 83 VAL A N 1
ATOM 686 C CA . VAL A 1 83 ? 13.376 2.256 -3.976 1.00 91.31 83 VAL A CA 1
ATOM 687 C C . VAL A 1 83 ? 13.119 2.990 -2.664 1.00 91.31 83 VAL A C 1
ATOM 689 O O . VAL A 1 83 ? 12.126 2.698 -1.999 1.00 91.31 83 VAL A O 1
ATOM 692 N N . GLU A 1 84 ? 13.985 3.928 -2.281 1.00 92.06 84 GLU A N 1
ATOM 693 C CA . GLU A 1 84 ? 13.885 4.631 -0.999 1.00 92.06 84 GLU A CA 1
ATOM 694 C C . GLU A 1 84 ? 12.626 5.496 -0.959 1.00 92.06 84 GLU A C 1
ATOM 696 O O . GLU A 1 84 ? 11.876 5.460 0.019 1.00 92.06 84 GLU A O 1
ATOM 701 N N . SER A 1 85 ? 12.327 6.168 -2.069 1.00 93.94 85 SER A N 1
ATOM 702 C CA . SER A 1 85 ? 11.106 6.951 -2.255 1.00 93.94 85 SER A CA 1
ATOM 703 C C . SER A 1 85 ? 9.832 6.090 -2.275 1.00 93.94 85 SER A C 1
ATOM 705 O O . SER A 1 85 ? 8.773 6.544 -1.835 1.00 93.94 85 SER A O 1
ATOM 707 N N . ALA A 1 86 ? 9.898 4.841 -2.754 1.00 95.12 86 ALA A N 1
ATOM 708 C CA . ALA A 1 86 ? 8.748 3.930 -2.822 1.00 95.12 86 ALA A CA 1
ATOM 709 C C . ALA A 1 86 ? 8.435 3.220 -1.484 1.00 95.12 86 ALA A C 1
ATOM 711 O O . ALA A 1 86 ? 7.303 2.780 -1.256 1.00 95.12 86 ALA A O 1
ATOM 712 N N . ILE A 1 87 ? 9.403 3.112 -0.566 1.00 95.31 87 ILE A N 1
ATOM 713 C CA . ILE A 1 87 ? 9.219 2.457 0.746 1.00 95.31 87 ILE A CA 1
ATOM 714 C C . ILE A 1 87 ? 8.117 3.110 1.598 1.00 95.31 87 ILE A C 1
ATOM 716 O O . ILE A 1 87 ? 7.291 2.369 2.147 1.00 95.31 87 ILE A O 1
ATOM 720 N N . PRO A 1 88 ? 8.046 4.452 1.732 1.00 96.25 88 PRO A N 1
ATOM 721 C CA . PRO A 1 88 ? 6.946 5.112 2.426 1.00 96.25 88 PRO A CA 1
ATOM 722 C C . PRO A 1 88 ? 5.578 4.709 1.879 1.00 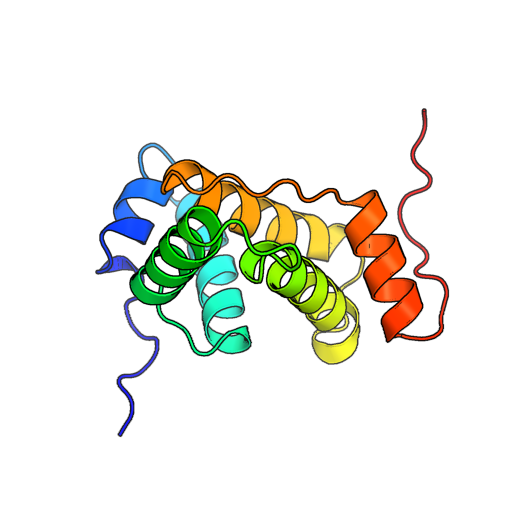96.25 88 PRO A C 1
ATOM 724 O O . PRO A 1 88 ? 4.688 4.401 2.663 1.00 96.25 88 PRO A O 1
ATOM 727 N N . TYR A 1 89 ? 5.428 4.612 0.555 1.00 97.69 89 TYR A N 1
ATOM 728 C CA . TYR A 1 89 ? 4.165 4.219 -0.072 1.00 97.69 89 TYR A CA 1
ATOM 729 C C . TYR A 1 89 ? 3.754 2.805 0.337 1.00 97.69 89 TYR A C 1
ATOM 731 O O . TYR A 1 89 ? 2.637 2.586 0.810 1.00 97.69 89 TYR A O 1
ATOM 739 N N . PHE A 1 90 ? 4.686 1.856 0.225 1.00 96.81 90 PHE A N 1
ATOM 740 C CA . PHE A 1 90 ? 4.462 0.470 0.628 1.00 96.81 90 PHE A CA 1
ATOM 741 C C . PHE A 1 90 ? 4.055 0.359 2.104 1.00 96.81 90 PHE A C 1
ATOM 743 O O . PHE A 1 90 ? 3.080 -0.313 2.449 1.00 96.81 90 PHE A O 1
ATOM 750 N N . ASN A 1 91 ? 4.787 1.043 2.986 1.00 97.00 91 ASN A N 1
ATOM 751 C CA . ASN A 1 91 ? 4.540 0.992 4.422 1.00 97.00 91 ASN A CA 1
ATOM 752 C C . ASN A 1 91 ? 3.225 1.666 4.814 1.00 97.00 91 ASN A C 1
ATOM 754 O O . ASN A 1 91 ? 2.483 1.108 5.620 1.00 97.00 91 ASN A O 1
ATOM 758 N N . THR A 1 92 ? 2.911 2.823 4.236 1.00 97.56 92 THR A N 1
ATOM 759 C CA . THR A 1 92 ? 1.667 3.548 4.503 1.00 97.56 92 THR A CA 1
ATOM 760 C C . THR A 1 92 ? 0.449 2.716 4.105 1.00 97.56 92 THR A C 1
ATOM 762 O O . THR A 1 92 ? -0.459 2.554 4.922 1.00 97.56 92 THR A O 1
ATOM 765 N N . VAL A 1 93 ? 0.452 2.092 2.920 1.00 97.75 93 VAL A N 1
ATOM 766 C CA . VAL A 1 93 ? -0.645 1.201 2.497 1.00 97.75 93 VAL A CA 1
ATOM 767 C C . VAL A 1 93 ? -0.755 -0.014 3.426 1.00 97.75 93 VAL A C 1
ATOM 769 O O . VAL A 1 93 ? -1.849 -0.369 3.865 1.00 97.75 93 VAL A O 1
ATOM 772 N N . ARG A 1 94 ? 0.371 -0.625 3.816 1.00 97.00 94 ARG A N 1
ATOM 773 C CA . ARG A 1 94 ? 0.379 -1.739 4.780 1.00 97.00 94 ARG A CA 1
ATOM 774 C C . ARG A 1 94 ? -0.240 -1.348 6.129 1.00 97.00 94 ARG A C 1
ATOM 776 O O . ARG A 1 94 ? -1.000 -2.126 6.708 1.00 97.00 94 ARG A O 1
ATOM 783 N N . ILE A 1 95 ? 0.073 -0.153 6.637 1.00 96.50 95 ILE A N 1
ATOM 784 C CA . ILE A 1 95 ? -0.479 0.364 7.898 1.00 96.50 95 ILE A CA 1
ATOM 785 C C . ILE A 1 95 ? -1.976 0.653 7.756 1.00 96.50 95 ILE A C 1
ATOM 787 O O . ILE A 1 95 ? -2.723 0.331 8.678 1.00 96.50 95 ILE A O 1
ATOM 791 N N . PHE A 1 96 ? -2.425 1.195 6.620 1.00 97.62 96 PHE A N 1
ATOM 792 C CA . PHE A 1 96 ? -3.847 1.423 6.343 1.00 97.62 96 PHE A CA 1
ATOM 793 C C . PHE A 1 96 ? -4.672 0.141 6.515 1.00 97.62 96 PHE A C 1
ATOM 795 O O . PHE A 1 96 ? -5.622 0.118 7.301 1.00 97.62 96 PHE A O 1
ATOM 802 N N . TYR A 1 97 ? -4.253 -0.957 5.882 1.00 96.94 97 TYR A N 1
ATOM 803 C CA . TYR A 1 97 ? -4.913 -2.254 6.042 1.00 96.94 97 TYR A CA 1
ATOM 804 C C . TYR A 1 97 ? -4.862 -2.762 7.491 1.00 96.94 97 TYR A C 1
ATOM 806 O O . TYR A 1 97 ? -5.868 -3.223 8.034 1.00 96.94 97 TYR A O 1
ATOM 814 N N . SER A 1 98 ? -3.715 -2.623 8.166 1.00 95.50 98 SER A N 1
ATOM 815 C CA . SER A 1 98 ? -3.568 -3.034 9.567 1.00 95.50 98 SER A CA 1
ATOM 816 C C . SER A 1 98 ? -4.491 -2.260 10.516 1.00 95.50 98 SER A C 1
ATOM 818 O O . SER A 1 98 ? -5.093 -2.865 11.402 1.00 95.50 98 SER A O 1
ATOM 820 N N . LYS A 1 99 ? -4.626 -0.937 10.351 1.00 95.94 99 LYS A N 1
ATOM 821 C CA . LYS A 1 99 ? -5.521 -0.091 11.164 1.00 95.94 99 LYS A CA 1
ATOM 822 C C . LYS A 1 99 ? -6.993 -0.435 10.940 1.00 95.94 99 LYS A C 1
ATOM 824 O O . LYS A 1 99 ? -7.807 -0.339 11.860 1.00 95.94 99 LYS A O 1
ATOM 829 N N . ASN A 1 100 ? -7.319 -0.931 9.753 1.00 96.25 100 ASN A N 1
ATOM 830 C CA . ASN A 1 100 ? -8.647 -1.411 9.396 1.00 96.25 100 ASN A CA 1
ATOM 831 C C . ASN A 1 100 ? -8.871 -2.909 9.689 1.00 96.25 100 ASN A C 1
ATOM 833 O O . ASN A 1 100 ? -9.857 -3.483 9.248 1.00 96.25 100 ASN A O 1
ATOM 837 N N . GLY A 1 101 ? -8.012 -3.547 10.498 1.00 93.62 101 GLY A N 1
ATOM 838 C CA . GLY A 1 101 ? -8.225 -4.922 10.979 1.00 93.62 101 GLY A CA 1
ATOM 839 C C . GLY A 1 101 ? -7.841 -6.025 9.984 1.00 93.62 101 GLY A C 1
ATOM 840 O O . GLY A 1 101 ? -8.078 -7.207 10.248 1.00 93.62 101 GLY A O 1
ATOM 841 N N . CYS A 1 102 ? -7.200 -5.657 8.875 1.00 93.38 102 CYS A N 1
ATOM 842 C CA . CYS A 1 102 ? -6.793 -6.559 7.800 1.00 93.38 102 CYS A CA 1
ATOM 843 C C . CYS A 1 102 ? -5.259 -6.594 7.646 1.00 93.38 102 CYS A C 1
ATOM 845 O O . CYS A 1 102 ? -4.749 -6.225 6.595 1.00 93.38 102 CYS A O 1
ATOM 847 N N . PRO A 1 103 ? -4.475 -6.989 8.669 1.00 93.19 103 PRO A N 1
ATOM 848 C CA . PRO A 1 103 ? -3.016 -6.948 8.578 1.00 93.19 103 PRO A CA 1
ATOM 849 C C . PRO A 1 103 ? -2.496 -7.828 7.432 1.00 93.19 103 PRO A C 1
ATOM 851 O O . PRO A 1 103 ? -2.812 -9.015 7.357 1.00 93.19 103 PRO A O 1
ATOM 854 N N . LEU A 1 104 ? -1.671 -7.238 6.566 1.00 92.44 104 LEU A N 1
ATOM 855 C CA . LEU A 1 104 ? -1.040 -7.918 5.435 1.00 92.44 104 LEU A CA 1
ATOM 856 C C . LEU A 1 104 ? 0.298 -8.542 5.855 1.00 92.44 104 LEU A C 1
ATOM 858 O O . LEU A 1 104 ? 1.128 -7.864 6.471 1.00 92.44 104 LEU A O 1
ATOM 862 N N . LYS A 1 105 ? 0.560 -9.796 5.471 1.00 90.75 105 LYS A N 1
ATOM 863 C CA . LYS A 1 105 ? 1.829 -10.509 5.711 1.00 90.75 105 LYS A CA 1
ATOM 864 C C . LYS A 1 105 ? 2.843 -10.240 4.593 1.00 90.75 105 LYS A C 1
ATOM 866 O O . LYS A 1 105 ? 3.500 -11.145 4.077 1.00 90.75 105 LYS A O 1
ATOM 871 N N . VAL A 1 106 ? 2.994 -8.967 4.230 1.00 91.00 106 VAL A N 1
ATOM 872 C CA . VAL A 1 106 ? 3.942 -8.528 3.200 1.00 91.00 106 VAL A CA 1
ATOM 873 C C . VAL A 1 106 ? 5.295 -8.128 3.778 1.00 91.00 106 VAL A C 1
ATOM 875 O O . VAL A 1 106 ? 5.383 -7.648 4.909 1.00 91.00 106 VAL A O 1
ATOM 878 N N . SER A 1 107 ? 6.357 -8.265 2.982 1.00 92.81 107 SER A N 1
ATOM 879 C CA . SER A 1 107 ? 7.697 -7.798 3.351 1.00 92.81 107 SER A CA 1
ATOM 880 C C . SER A 1 107 ? 8.383 -7.057 2.206 1.00 92.81 107 SER A C 1
ATOM 882 O O . SER A 1 107 ? 8.215 -7.412 1.038 1.00 92.81 107 SER A O 1
ATOM 884 N N . LEU A 1 108 ? 9.188 -6.043 2.543 1.00 90.31 108 LEU A N 1
ATOM 885 C CA . LEU A 1 108 ? 9.970 -5.282 1.562 1.00 90.31 108 LEU A CA 1
ATOM 886 C C . LEU A 1 108 ? 10.914 -6.171 0.731 1.00 90.31 108 LEU A C 1
ATOM 888 O O . LEU A 1 108 ? 10.911 -6.024 -0.488 1.00 90.31 108 LEU A O 1
ATOM 892 N N . PRO A 1 109 ? 11.648 -7.154 1.303 1.00 91.69 109 PRO A N 1
ATOM 893 C CA . PRO A 1 109 ? 12.473 -8.053 0.494 1.00 91.69 109 PRO A CA 1
ATOM 894 C C . PRO A 1 109 ? 11.669 -8.855 -0.534 1.00 91.69 109 PRO A C 1
ATOM 896 O O . PRO A 1 109 ? 12.155 -9.117 -1.632 1.00 91.69 109 PRO A O 1
ATOM 899 N N . ARG A 1 110 ? 10.435 -9.258 -0.199 1.00 90.31 110 ARG A N 1
ATOM 900 C CA . ARG A 1 110 ? 9.560 -9.958 -1.147 1.00 90.31 110 ARG A CA 1
ATOM 901 C C . ARG A 1 110 ? 9.006 -9.005 -2.206 1.00 90.31 110 ARG A C 1
ATOM 903 O O . ARG A 1 110 ? 8.945 -9.400 -3.363 1.00 90.31 110 ARG A O 1
ATOM 910 N N . ALA A 1 111 ? 8.680 -7.766 -1.834 1.00 91.12 111 ALA A N 1
ATOM 911 C CA . ALA A 1 111 ? 8.256 -6.724 -2.768 1.00 91.12 111 ALA A CA 1
ATOM 912 C C . ALA A 1 111 ? 9.350 -6.378 -3.789 1.00 91.12 111 ALA A C 1
ATOM 914 O O . ALA A 1 111 ? 9.065 -6.290 -4.978 1.00 91.12 111 ALA A O 1
ATOM 915 N N . LEU A 1 112 ? 10.603 -6.257 -3.337 1.00 91.38 112 LEU A N 1
ATOM 916 C CA . LEU A 1 112 ? 11.758 -6.028 -4.207 1.00 91.38 112 LEU A CA 1
ATOM 917 C C . LEU A 1 112 ? 11.939 -7.176 -5.199 1.00 91.38 112 LEU A C 1
ATOM 919 O O . LEU A 1 112 ? 11.966 -6.929 -6.397 1.00 91.38 112 LEU A O 1
ATOM 923 N N . ARG A 1 113 ? 11.956 -8.428 -4.722 1.00 91.06 113 ARG A N 1
ATOM 924 C CA . ARG A 1 113 ? 12.051 -9.602 -5.609 1.00 91.06 113 ARG A CA 1
ATOM 925 C C . ARG A 1 113 ? 10.908 -9.673 -6.618 1.00 91.06 113 ARG A C 1
ATOM 927 O O . ARG A 1 113 ? 11.124 -10.057 -7.761 1.00 91.06 113 ARG A O 1
ATOM 934 N N . TYR A 1 114 ? 9.695 -9.316 -6.199 1.00 91.38 114 TYR A N 1
ATOM 935 C CA . TYR A 1 114 ? 8.548 -9.255 -7.099 1.00 91.38 114 TYR A CA 1
ATOM 936 C C . TYR A 1 114 ? 8.742 -8.185 -8.178 1.00 91.38 114 TYR A C 1
ATOM 938 O O . TYR A 1 114 ? 8.531 -8.461 -9.353 1.00 91.38 114 TYR A O 1
ATOM 946 N N . ALA A 1 115 ? 9.200 -6.989 -7.806 1.00 91.00 115 ALA A N 1
ATOM 947 C CA . ALA A 1 115 ? 9.502 -5.938 -8.770 1.00 91.00 115 ALA A CA 1
ATOM 948 C C . ALA A 1 115 ? 10.622 -6.354 -9.737 1.00 91.00 115 ALA A C 1
ATOM 950 O O . ALA A 1 115 ? 10.471 -6.181 -10.938 1.00 91.00 115 ALA A O 1
ATOM 951 N N . GLU A 1 116 ? 11.704 -6.967 -9.253 1.00 91.25 116 GLU A N 1
ATOM 952 C CA . GLU A 1 116 ? 12.776 -7.492 -10.111 1.00 91.25 116 GLU A CA 1
ATOM 953 C C . GLU A 1 116 ? 12.258 -8.499 -11.139 1.00 91.25 116 GLU A C 1
ATOM 955 O O . GLU A 1 116 ? 12.602 -8.422 -12.319 1.00 91.25 116 GLU A O 1
ATOM 960 N N . TYR A 1 117 ? 11.397 -9.419 -10.694 1.00 91.31 117 TYR A N 1
ATOM 961 C CA . TYR A 1 117 ? 10.754 -10.399 -11.561 1.00 91.31 117 TYR A CA 1
ATOM 962 C C . TYR A 1 117 ? 9.883 -9.728 -12.631 1.00 91.31 117 TYR A C 1
ATOM 964 O O . TYR A 1 117 ? 10.026 -10.033 -13.812 1.00 91.31 117 TYR A O 1
ATOM 972 N N . MET A 1 118 ? 9.028 -8.782 -12.235 1.00 89.38 118 MET A N 1
ATOM 973 C CA . MET A 1 118 ? 8.116 -8.091 -13.155 1.00 89.38 118 MET A CA 1
ATOM 974 C C . MET A 1 118 ? 8.844 -7.191 -14.158 1.00 89.38 118 MET A C 1
ATOM 976 O O . MET A 1 118 ? 8.382 -7.028 -15.283 1.00 89.38 118 MET A O 1
ATOM 980 N N . LEU A 1 119 ? 9.964 -6.588 -13.755 1.00 87.31 119 LEU A N 1
ATOM 981 C CA . LEU A 1 119 ? 10.716 -5.640 -14.578 1.00 87.31 119 LEU A CA 1
ATOM 982 C C . LEU A 1 119 ? 11.818 -6.301 -15.411 1.00 87.31 119 LEU A C 1
ATOM 984 O O . LEU A 1 119 ? 12.405 -5.645 -16.269 1.00 87.31 119 LEU A O 1
ATOM 988 N N . GLY A 1 120 ? 12.139 -7.571 -15.150 1.00 85.31 120 GLY A N 1
ATOM 989 C CA . GLY A 1 120 ? 13.224 -8.284 -15.826 1.00 85.31 120 GLY A CA 1
ATOM 990 C C . GLY A 1 120 ? 14.617 -7.706 -15.545 1.00 85.31 120 GLY A C 1
ATOM 991 O O . GLY A 1 120 ? 15.565 -8.003 -16.271 1.00 85.31 120 GLY A O 1
ATOM 992 N N . VAL A 1 121 ? 14.762 -6.874 -14.509 1.00 81.38 121 VAL A N 1
ATOM 993 C CA . VAL A 1 121 ? 16.017 -6.203 -14.148 1.00 81.38 121 VAL A CA 1
ATOM 994 C C . VAL A 1 121 ? 16.230 -6.226 -12.641 1.00 81.38 121 VAL A C 1
ATOM 996 O O . VAL A 1 121 ? 15.280 -6.144 -11.865 1.00 81.38 121 VAL A O 1
ATOM 999 N N . LYS A 1 122 ? 17.496 -6.292 -12.212 1.00 80.50 122 LYS A N 1
ATOM 1000 C CA . LYS A 1 122 ? 17.835 -6.126 -10.794 1.00 80.50 122 LYS A CA 1
ATOM 1001 C C . LYS A 1 122 ? 17.538 -4.701 -10.352 1.00 80.50 122 LYS A C 1
ATOM 1003 O O . LYS A 1 122 ? 18.079 -3.744 -10.911 1.00 80.50 122 LYS A O 1
ATOM 1008 N N . VAL A 1 123 ? 16.735 -4.574 -9.308 1.00 75.31 123 VAL A N 1
ATOM 1009 C CA . VAL A 1 123 ? 16.414 -3.295 -8.692 1.00 75.31 123 VAL A CA 1
ATOM 1010 C C . VAL A 1 123 ? 17.555 -2.990 -7.728 1.00 75.31 123 VAL A C 1
ATOM 1012 O O . VAL A 1 123 ? 17.699 -3.615 -6.680 1.00 75.31 123 VAL A O 1
ATOM 1015 N N . LYS A 1 124 ? 18.429 -2.051 -8.099 1.00 67.50 124 LYS A N 1
ATOM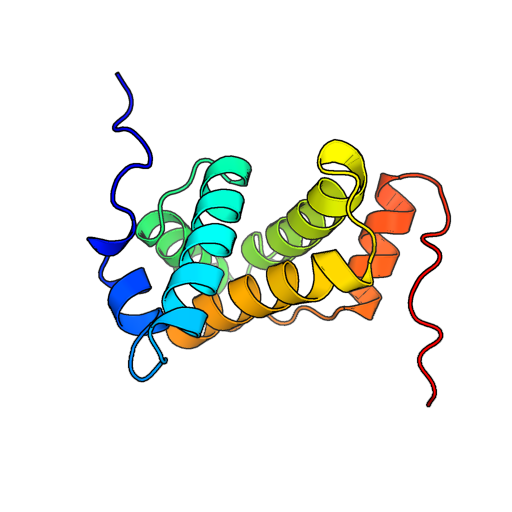 1016 C CA . LYS A 1 124 ? 19.497 -1.594 -7.202 1.00 67.50 124 LYS A CA 1
ATOM 1017 C C . LYS A 1 124 ? 18.871 -0.791 -6.061 1.00 67.50 124 LYS A C 1
ATOM 1019 O O . LYS A 1 124 ? 18.511 0.363 -6.246 1.00 67.50 124 LYS A O 1
ATOM 1024 N N . GLY A 1 125 ? 18.755 -1.403 -4.889 1.00 61.59 125 GLY A N 1
ATOM 1025 C CA . GLY A 1 125 ? 18.292 -0.729 -3.679 1.00 61.59 125 GLY A CA 1
ATOM 1026 C C . GLY A 1 125 ? 18.077 -1.722 -2.544 1.00 61.59 125 GLY A C 1
ATOM 1027 O O . GLY A 1 125 ? 17.417 -2.736 -2.730 1.00 61.59 125 GLY A O 1
ATOM 1028 N N . LEU A 1 126 ? 18.652 -1.410 -1.381 1.00 48.53 126 LEU A N 1
ATOM 1029 C CA . LEU A 1 126 ? 18.784 -2.244 -0.179 1.00 48.53 126 LEU A CA 1
ATOM 1030 C C . LEU A 1 126 ? 19.734 -3.447 -0.286 1.00 48.53 126 LEU A C 1
ATOM 1032 O O . LEU A 1 126 ? 19.348 -4.613 -0.254 1.00 48.53 126 LEU A O 1
ATOM 1036 N N . LEU A 1 127 ? 21.030 -3.130 -0.207 1.00 42.38 127 LEU A N 1
ATOM 1037 C CA . LEU A 1 127 ? 21.918 -3.887 0.675 1.00 42.38 127 LEU A CA 1
ATOM 1038 C C . LEU A 1 127 ? 21.334 -3.800 2.092 1.00 42.38 127 LEU A C 1
ATOM 1040 O O . LEU A 1 127 ? 21.509 -2.800 2.785 1.00 42.38 127 LEU A O 1
ATOM 1044 N N . VAL A 1 128 ? 20.593 -4.825 2.507 1.00 43.56 128 VAL A N 1
ATOM 1045 C CA . VAL A 1 128 ? 20.250 -5.012 3.916 1.00 43.56 128 VAL A CA 1
ATOM 1046 C C . VAL A 1 128 ? 21.579 -5.227 4.639 1.00 43.56 128 VAL A C 1
ATOM 1048 O O . VAL A 1 128 ? 22.176 -6.297 4.533 1.00 43.56 128 VAL A O 1
ATOM 1051 N N . ARG A 1 129 ? 22.089 -4.189 5.312 1.00 36.03 129 ARG A N 1
ATOM 1052 C CA . ARG A 1 129 ? 23.043 -4.388 6.405 1.00 36.03 129 ARG A CA 1
ATOM 1053 C C . ARG A 1 129 ? 22.314 -5.258 7.428 1.00 36.03 129 ARG A C 1
ATOM 1055 O O . ARG A 1 129 ? 21.314 -4.815 7.992 1.00 36.03 129 ARG A O 1
ATOM 1062 N N . GLY A 1 130 ? 22.746 -6.516 7.516 1.00 36.62 130 GLY A N 1
ATOM 1063 C CA . GLY A 1 130 ? 22.410 -7.414 8.617 1.00 36.62 130 GLY A CA 1
ATOM 1064 C C . GLY A 1 130 ? 22.995 -6.926 9.931 1.00 36.62 130 GLY A C 1
ATOM 1065 O O . GLY A 1 130 ? 23.876 -6.034 9.893 1.00 36.62 130 GLY A O 1
#

Secondary structure (DSSP, 8-state):
-PPPSTTGGGSHHHHHHHTT--HHHHHHHHHHHHHHHHHH---HHHHHHHHHHHHHHT-SS-HHHHHHHHHHHHHHHTS---HHHHHHHHHHHHHHHHHTT------HHHHHHHHHHHHTS---------